Protein AF-A0A1H2R7J7-F1 (afdb_monomer_lite)

Organism: NCBI:txid1630

Structure (mmCIF, N/CA/C/O backbone):
data_AF-A0A1H2R7J7-F1
#
_entry.id   AF-A0A1H2R7J7-F1
#
loop_
_atom_site.group_PDB
_atom_site.id
_atom_site.type_symbol
_atom_site.label_atom_id
_atom_site.label_alt_id
_atom_site.label_comp_id
_atom_site.label_asym_id
_atom_site.label_entity_id
_atom_site.label_seq_id
_atom_site.pdbx_PDB_ins_code
_atom_site.Cartn_x
_atom_site.Cartn_y
_atom_site.Cartn_z
_atom_site.occupancy
_atom_site.B_iso_or_equiv
_atom_site.auth_seq_id
_atom_site.auth_comp_id
_atom_site.auth_asym_id
_atom_site.auth_atom_id
_atom_site.pdbx_PDB_model_num
ATOM 1 N N . MET A 1 1 ? -24.353 29.205 4.893 1.00 37.56 1 MET A N 1
ATOM 2 C CA . MET A 1 1 ? -23.519 28.109 5.424 1.00 37.56 1 MET A CA 1
ATOM 3 C C . MET A 1 1 ? -23.962 26.846 4.715 1.00 37.56 1 MET A C 1
ATOM 5 O O . MET A 1 1 ? -25.082 26.412 4.950 1.00 37.56 1 MET A O 1
ATOM 9 N N . ASN A 1 2 ? -23.151 26.337 3.785 1.00 37.00 2 ASN A N 1
ATOM 10 C CA . ASN A 1 2 ? -23.382 25.017 3.207 1.00 37.00 2 ASN A CA 1
ATOM 11 C C . ASN A 1 2 ? -23.131 24.003 4.321 1.00 37.00 2 ASN A C 1
ATOM 13 O O . ASN A 1 2 ? -21.985 23.757 4.685 1.00 37.00 2 ASN A O 1
ATOM 17 N N . ASN A 1 3 ? -24.202 23.451 4.887 1.00 42.94 3 ASN A N 1
ATOM 18 C CA . ASN A 1 3 ? -24.113 22.184 5.593 1.00 42.94 3 ASN A CA 1
ATOM 19 C C . ASN A 1 3 ? -23.785 21.136 4.524 1.00 42.94 3 ASN A C 1
ATOM 21 O O . ASN A 1 3 ? -24.694 20.519 3.973 1.00 42.94 3 ASN A O 1
ATOM 25 N N . GLN A 1 4 ? -22.499 20.978 4.186 1.00 49.72 4 GLN A N 1
ATOM 26 C CA . GLN A 1 4 ? -22.034 19.718 3.619 1.00 49.72 4 GLN A CA 1
ATOM 27 C C . GLN A 1 4 ? -22.563 18.645 4.572 1.00 49.72 4 GLN A C 1
ATOM 29 O O . GLN A 1 4 ? -22.310 18.702 5.778 1.00 49.72 4 GLN A O 1
ATOM 34 N N . LEU A 1 5 ? -23.411 17.758 4.050 1.00 44.25 5 LEU A N 1
ATOM 35 C CA . LEU A 1 5 ? -23.906 16.590 4.761 1.00 44.25 5 LEU A CA 1
ATOM 36 C C . LEU A 1 5 ? -22.676 15.797 5.209 1.00 44.25 5 LEU A C 1
ATOM 38 O O . LEU A 1 5 ? -22.119 15.015 4.447 1.00 44.25 5 LEU A O 1
ATOM 42 N N . LEU A 1 6 ? -22.219 16.048 6.435 1.00 52.78 6 LEU A N 1
ATOM 43 C CA . LEU A 1 6 ? -21.246 15.211 7.110 1.00 52.78 6 LEU A CA 1
ATOM 44 C C . LEU A 1 6 ? -21.913 13.848 7.244 1.00 52.78 6 LEU A C 1
ATOM 46 O O . LEU A 1 6 ? -22.799 13.657 8.077 1.00 52.78 6 LEU A O 1
ATOM 50 N N . VAL A 1 7 ? -21.540 12.921 6.363 1.00 58.59 7 VAL A N 1
ATOM 51 C CA . VAL A 1 7 ? -21.910 11.518 6.502 1.00 58.59 7 VAL A CA 1
ATOM 52 C C . VAL A 1 7 ? -21.236 11.031 7.778 1.00 58.59 7 VAL A C 1
ATOM 54 O O . VAL A 1 7 ? -20.032 10.781 7.818 1.00 58.59 7 VAL A O 1
ATOM 57 N N . THR A 1 8 ? -22.006 10.966 8.859 1.00 59.19 8 THR A N 1
ATOM 58 C CA . THR A 1 8 ? -21.542 10.407 10.124 1.00 59.19 8 THR A CA 1
ATOM 59 C C . THR A 1 8 ? -21.628 8.894 10.016 1.00 59.19 8 THR A C 1
ATOM 61 O O . THR A 1 8 ? -22.722 8.342 9.920 1.00 59.19 8 THR A O 1
ATOM 64 N N . ILE A 1 9 ? -20.481 8.223 10.009 1.00 71.19 9 ILE A N 1
ATOM 65 C CA . ILE A 1 9 ? -20.406 6.765 9.948 1.00 71.19 9 ILE A CA 1
ATOM 66 C C . ILE A 1 9 ? -20.141 6.184 11.337 1.00 71.19 9 ILE A C 1
ATOM 68 O O . ILE A 1 9 ? -19.302 6.693 12.085 1.00 71.19 9 ILE A O 1
ATOM 72 N N . GLU A 1 10 ? -20.852 5.120 11.712 1.00 79.38 10 GLU A N 1
ATOM 73 C CA . GLU A 1 10 ? -20.544 4.417 12.954 1.00 79.38 10 GLU A CA 1
ATOM 74 C C . GLU A 1 10 ? -19.196 3.695 12.842 1.00 79.38 10 GLU A C 1
ATOM 76 O O . GLU A 1 10 ? -18.812 3.199 11.782 1.00 79.38 10 GLU A O 1
ATOM 81 N N . LYS A 1 11 ? -18.485 3.552 13.969 1.00 75.62 11 LYS A N 1
ATOM 82 C CA . LYS A 1 11 ? -17.180 2.869 14.006 1.00 75.62 11 LYS A CA 1
ATOM 83 C C . LYS A 1 11 ? -17.243 1.449 13.421 1.00 75.62 11 LYS A C 1
ATOM 85 O O . LYS A 1 11 ? -16.293 1.012 12.778 1.00 75.62 11 LYS A O 1
ATOM 90 N N . LYS A 1 12 ? -18.346 0.724 13.647 1.00 81.06 12 LYS A N 1
ATOM 91 C CA . LYS A 1 12 ? -18.543 -0.643 13.135 1.00 81.06 12 LYS A CA 1
ATOM 92 C C . LYS A 1 12 ? -18.668 -0.672 11.606 1.00 81.06 12 LYS A C 1
ATOM 94 O O . LYS A 1 12 ? -18.092 -1.551 10.975 1.00 81.06 12 LYS A O 1
ATOM 99 N N . ASP A 1 13 ? -19.355 0.313 11.032 1.00 80.81 13 ASP A N 1
ATOM 100 C CA . ASP A 1 13 ? -19.592 0.394 9.594 1.00 80.81 13 ASP A CA 1
ATOM 101 C C . ASP A 1 13 ? -18.317 0.857 8.898 1.00 80.81 13 ASP A C 1
ATOM 103 O O . ASP A 1 13 ? -17.900 0.251 7.920 1.00 80.81 13 ASP A O 1
ATOM 107 N N . PHE A 1 14 ? -17.604 1.833 9.471 1.00 79.50 14 PHE A N 1
ATOM 108 C CA . PHE A 1 14 ? -16.276 2.214 8.991 1.00 79.50 14 PHE A CA 1
ATOM 109 C C . PHE A 1 14 ? -15.294 1.039 9.031 1.00 79.50 14 PHE A C 1
ATOM 111 O O . PHE A 1 14 ? -14.559 0.831 8.072 1.00 79.50 14 PHE A O 1
ATOM 118 N N . LYS A 1 15 ? -15.318 0.221 10.096 1.00 74.25 15 LYS A N 1
ATOM 119 C CA . LYS A 1 15 ? -14.521 -1.013 10.157 1.00 74.25 15 LYS A CA 1
ATOM 120 C C . LYS A 1 15 ? -14.827 -1.924 8.974 1.00 74.25 15 LYS A C 1
ATOM 122 O O . LYS A 1 15 ? -13.902 -2.406 8.336 1.00 74.25 15 LYS A O 1
ATOM 127 N N . TYR A 1 16 ? -16.112 -2.148 8.703 1.00 81.50 16 TYR A N 1
ATOM 128 C CA . TYR A 1 16 ? -16.545 -2.954 7.572 1.00 81.50 16 TYR A CA 1
ATOM 129 C C . TYR A 1 16 ? -16.036 -2.357 6.256 1.00 81.50 16 TYR A C 1
ATOM 131 O O . TYR A 1 16 ? -15.354 -3.057 5.524 1.00 81.50 16 TYR A O 1
ATOM 139 N N . PHE A 1 17 ? -16.251 -1.066 5.990 1.00 80.44 17 PHE A N 1
ATOM 140 C CA . PHE A 1 17 ? -15.777 -0.428 4.755 1.00 80.44 17 PHE A CA 1
ATOM 141 C C . PHE A 1 17 ? -14.265 -0.510 4.566 1.00 80.44 17 PHE A C 1
ATOM 143 O O . PHE A 1 17 ? -13.825 -0.800 3.462 1.00 80.44 17 PHE A O 1
ATOM 150 N N . ILE A 1 18 ? -13.476 -0.296 5.619 1.00 77.69 18 ILE A N 1
ATOM 151 C CA . ILE A 1 18 ? -12.018 -0.424 5.534 1.00 77.69 18 ILE A CA 1
ATOM 152 C C . ILE A 1 18 ? -11.604 -1.868 5.272 1.00 77.69 18 ILE A C 1
ATOM 154 O O . ILE A 1 18 ? -10.757 -2.090 4.416 1.00 77.69 18 ILE A O 1
ATOM 158 N N . SER A 1 19 ? -12.212 -2.847 5.950 1.00 74.38 19 SER A N 1
ATOM 159 C CA . SER A 1 19 ? -11.947 -4.262 5.668 1.00 74.38 19 SER A CA 1
ATOM 160 C C . SER A 1 19 ? -12.283 -4.612 4.218 1.00 74.38 19 SER A C 1
ATOM 162 O O . SER A 1 19 ? -11.499 -5.274 3.561 1.00 74.38 19 SER A O 1
ATOM 164 N N . ARG A 1 20 ? -13.394 -4.098 3.681 1.00 76.81 20 ARG A N 1
ATOM 165 C CA . ARG A 1 20 ? -13.774 -4.300 2.275 1.00 76.81 20 ARG A CA 1
ATOM 166 C C . ARG A 1 20 ? -12.822 -3.612 1.305 1.00 76.81 20 ARG A C 1
ATOM 168 O O . ARG A 1 20 ? -12.403 -4.228 0.343 1.00 76.81 20 ARG A O 1
ATOM 175 N N . LEU A 1 21 ? -12.447 -2.363 1.561 1.00 75.00 21 LEU A N 1
ATOM 176 C CA . LEU A 1 21 ? -11.471 -1.647 0.740 1.00 75.00 21 LEU A CA 1
ATOM 177 C C . LEU A 1 21 ? -10.114 -2.369 0.729 1.00 75.00 21 LEU A C 1
ATOM 179 O O . LEU A 1 21 ? -9.447 -2.426 -0.296 1.00 75.00 21 LEU A O 1
ATOM 183 N N . TYR A 1 22 ? -9.709 -2.919 1.871 1.00 72.62 22 TYR A N 1
ATOM 184 C CA . TYR A 1 22 ? -8.479 -3.686 1.983 1.00 72.62 22 TYR A CA 1
ATOM 185 C C . TYR A 1 22 ? -8.557 -5.020 1.231 1.00 72.62 22 TYR A C 1
ATOM 187 O O . TYR A 1 22 ? -7.817 -5.201 0.266 1.00 72.62 22 TYR A O 1
ATOM 195 N N . ASP A 1 23 ? -9.488 -5.893 1.621 1.00 71.88 23 ASP A N 1
ATOM 196 C CA . ASP A 1 23 ? -9.590 -7.261 1.100 1.00 71.88 23 ASP A CA 1
ATOM 197 C C . ASP A 1 23 ? -9.951 -7.291 -0.393 1.00 71.88 23 ASP A C 1
ATOM 199 O O . ASP A 1 23 ? -9.500 -8.158 -1.127 1.00 71.88 23 ASP A O 1
ATOM 203 N N . GLU A 1 24 ? -10.803 -6.371 -0.853 1.00 66.25 24 GLU A N 1
ATOM 204 C CA . GLU A 1 24 ? -11.408 -6.454 -2.190 1.00 66.25 24 GLU A CA 1
ATOM 205 C C . GLU A 1 24 ? -10.828 -5.504 -3.226 1.00 66.25 24 GLU A C 1
ATOM 207 O O . GLU A 1 24 ? -11.197 -5.579 -4.393 1.00 66.25 24 GLU A O 1
ATOM 212 N N . TYR A 1 25 ? -9.987 -4.561 -2.812 1.00 68.75 25 TYR A N 1
ATOM 213 C CA . TYR A 1 25 ? -9.454 -3.565 -3.736 1.00 68.75 25 TYR A CA 1
ATOM 214 C C . TYR A 1 25 ? -7.943 -3.435 -3.623 1.00 68.75 25 TYR A C 1
ATOM 216 O O . TYR A 1 25 ? -7.255 -3.455 -4.639 1.00 68.75 25 TYR A O 1
ATOM 224 N N . PHE A 1 26 ? -7.401 -3.329 -2.407 1.00 80.56 26 PHE A N 1
ATOM 225 C CA . PHE A 1 26 ? -5.955 -3.201 -2.249 1.00 80.56 26 PHE A CA 1
ATOM 226 C C . PHE A 1 26 ? -5.214 -4.498 -2.557 1.00 80.56 26 PHE A C 1
ATOM 228 O O . PHE A 1 26 ? -4.219 -4.442 -3.275 1.00 80.56 26 PHE A O 1
ATOM 235 N N . GLU A 1 27 ? -5.689 -5.643 -2.067 1.00 83.44 27 GLU A N 1
ATOM 236 C CA . GLU A 1 27 ? -5.038 -6.927 -2.347 1.00 83.44 27 GLU A CA 1
ATOM 237 C C . GLU A 1 27 ? -5.046 -7.243 -3.853 1.00 83.44 27 GLU A C 1
ATOM 239 O O . GLU A 1 27 ? -3.994 -7.509 -4.437 1.00 83.44 27 GLU A O 1
ATOM 244 N N . ASP A 1 28 ? -6.196 -7.085 -4.513 1.00 86.62 28 ASP A N 1
ATOM 245 C CA . ASP A 1 28 ? -6.316 -7.272 -5.962 1.00 86.62 28 ASP A CA 1
ATOM 246 C C . ASP A 1 28 ? -5.391 -6.324 -6.742 1.00 86.62 28 ASP A C 1
ATOM 248 O O . ASP A 1 28 ? -4.658 -6.762 -7.631 1.00 86.62 28 ASP A O 1
ATOM 252 N N . TYR A 1 29 ? -5.347 -5.035 -6.380 1.00 88.62 29 TYR A N 1
ATOM 253 C CA . TYR A 1 29 ? -4.487 -4.066 -7.064 1.00 88.62 29 TYR A CA 1
ATOM 254 C C . TYR A 1 29 ? -2.992 -4.340 -6.853 1.00 88.62 29 TYR A C 1
ATOM 256 O O . TYR A 1 29 ? -2.191 -4.104 -7.759 1.00 88.62 29 TYR A O 1
ATOM 264 N N . VAL A 1 30 ? -2.598 -4.880 -5.692 1.00 91.38 30 VAL A N 1
ATOM 265 C CA . VAL A 1 30 ? -1.224 -5.353 -5.467 1.00 91.38 30 VAL A CA 1
ATOM 266 C C . VAL A 1 30 ? -0.883 -6.440 -6.482 1.00 91.38 30 VAL A C 1
ATOM 268 O O . VAL A 1 30 ? 0.141 -6.329 -7.154 1.00 91.38 30 VAL A O 1
ATOM 271 N N . TYR A 1 31 ? -1.737 -7.450 -6.655 1.00 91.56 31 TYR A N 1
ATOM 272 C CA . TYR A 1 31 ? -1.490 -8.509 -7.637 1.00 91.56 31 TYR A CA 1
ATOM 273 C C . TYR A 1 31 ? -1.482 -7.993 -9.078 1.00 91.56 31 TYR A C 1
ATOM 275 O O . TYR A 1 31 ? -0.633 -8.420 -9.862 1.00 91.56 31 TYR A O 1
ATOM 283 N N . GLU A 1 32 ? -2.357 -7.044 -9.424 1.00 92.31 32 GLU A N 1
ATOM 284 C CA . GLU A 1 32 ? -2.329 -6.393 -10.737 1.00 92.31 32 GLU A CA 1
ATOM 285 C C . GLU A 1 32 ? -0.992 -5.688 -10.991 1.00 92.31 32 GLU A C 1
ATOM 287 O O . GLU A 1 32 ? -0.386 -5.895 -12.037 1.00 92.31 32 GLU A O 1
ATOM 292 N N . VAL A 1 33 ? -0.500 -4.897 -10.033 1.00 92.44 33 VAL A N 1
ATOM 293 C CA . VAL A 1 33 ? 0.786 -4.187 -10.139 1.00 92.44 33 VAL A CA 1
ATOM 294 C C . VAL A 1 33 ? 1.972 -5.156 -10.191 1.00 92.44 33 VAL A C 1
ATOM 296 O O . VAL A 1 33 ? 2.960 -4.892 -10.877 1.00 92.44 33 VAL A O 1
ATOM 299 N N . LEU A 1 34 ? 1.905 -6.282 -9.478 1.00 91.50 34 LEU A N 1
ATOM 300 C CA . LEU A 1 34 ? 2.956 -7.302 -9.507 1.00 91.50 34 LEU A CA 1
ATOM 301 C C . LEU A 1 34 ? 3.012 -8.054 -10.842 1.00 91.50 34 LEU A C 1
ATOM 303 O O . LEU A 1 34 ? 4.109 -8.400 -11.286 1.00 91.50 34 LEU A O 1
ATOM 307 N N . GLY A 1 35 ? 1.857 -8.298 -11.466 1.00 91.69 35 GLY A N 1
ATOM 308 C CA . GLY A 1 35 ? 1.735 -8.936 -12.781 1.00 91.69 35 GLY A CA 1
ATOM 309 C C . GLY A 1 35 ? 1.891 -7.984 -13.973 1.00 91.69 35 GLY A C 1
ATOM 310 O O . GLY A 1 35 ? 1.883 -8.433 -15.116 1.00 91.69 35 GLY A O 1
ATOM 311 N N . ASP A 1 36 ? 2.024 -6.684 -13.724 1.00 90.75 36 ASP A N 1
ATOM 312 C CA . ASP A 1 36 ? 2.095 -5.634 -14.738 1.00 90.75 36 ASP A CA 1
ATOM 313 C C . ASP A 1 36 ? 3.516 -5.485 -15.314 1.00 90.75 36 ASP A C 1
ATOM 315 O O . ASP A 1 36 ? 4.308 -4.635 -14.891 1.00 90.75 36 ASP A O 1
ATOM 319 N N . GLU A 1 37 ? 3.854 -6.345 -16.280 1.00 85.69 37 GLU A N 1
ATOM 320 C CA . GLU A 1 37 ? 5.163 -6.346 -16.953 1.00 85.69 37 GLU A CA 1
ATOM 321 C C . GLU A 1 37 ? 5.401 -5.086 -17.806 1.00 85.69 37 GLU A C 1
ATOM 323 O O . GLU A 1 37 ? 6.531 -4.591 -17.872 1.00 85.69 37 GLU A O 1
ATOM 328 N N . ASP A 1 38 ? 4.339 -4.537 -18.402 1.00 88.00 38 ASP A N 1
ATOM 329 C CA . ASP A 1 38 ? 4.391 -3.385 -19.313 1.00 88.00 38 ASP A CA 1
ATOM 330 C C . ASP A 1 38 ? 4.326 -2.024 -18.590 1.00 88.00 38 ASP A C 1
ATOM 332 O O . ASP A 1 38 ? 4.475 -0.970 -19.209 1.00 88.00 38 ASP A O 1
ATOM 336 N N . ASN A 1 39 ? 4.206 -2.034 -17.260 1.00 84.06 39 ASN A N 1
ATOM 337 C CA . ASN A 1 39 ? 4.097 -0.858 -16.397 1.00 84.06 39 ASN A CA 1
ATOM 338 C C . ASN A 1 39 ? 2.856 0.029 -16.660 1.00 84.06 39 ASN A C 1
ATOM 340 O O . ASN A 1 39 ? 2.922 1.250 -16.497 1.00 84.06 39 ASN A O 1
ATOM 344 N N . GLU A 1 40 ? 1.720 -0.563 -17.035 1.00 86.94 40 GLU A N 1
ATOM 345 C C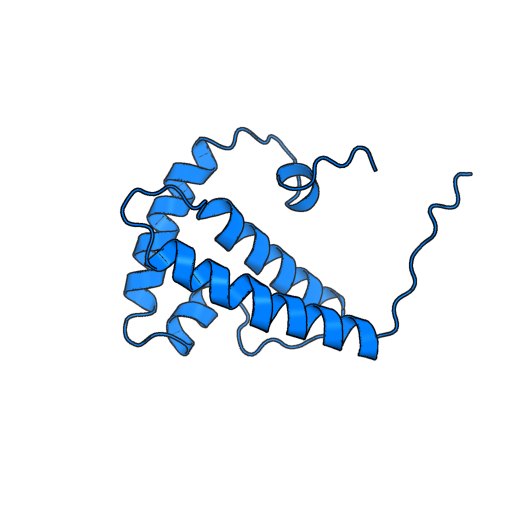A . GLU A 1 40 ? 0.448 0.140 -17.249 1.00 86.94 40 GLU A CA 1
ATOM 346 C C . GLU A 1 40 ? -0.270 0.524 -15.937 1.00 86.94 40 GLU A C 1
ATOM 348 O O . GLU A 1 40 ? -1.069 1.464 -15.908 1.00 86.94 40 GLU A O 1
ATOM 353 N N . LYS A 1 41 ? -0.006 -0.183 -14.831 1.00 90.31 41 LYS A N 1
ATOM 354 C CA . LYS A 1 41 ? -0.666 0.007 -13.527 1.00 90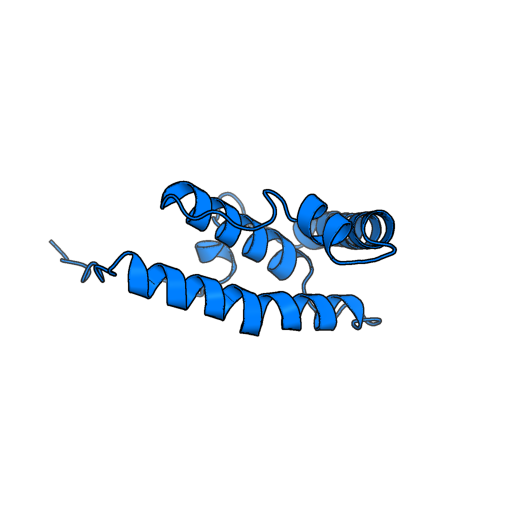.31 41 LYS A CA 1
ATOM 355 C C . LYS A 1 41 ? 0.122 0.951 -12.624 1.00 90.31 41 LYS A C 1
ATOM 357 O O . LYS A 1 41 ? 1.245 0.665 -12.247 1.00 90.31 41 LYS A O 1
ATOM 362 N N . SER A 1 42 ? -0.454 2.070 -12.205 1.00 89.12 42 SER A N 1
ATOM 363 C CA . SER A 1 42 ? 0.278 3.053 -11.393 1.00 89.12 42 SER A CA 1
ATOM 364 C C . SER A 1 42 ? 0.744 2.514 -10.027 1.00 89.12 42 SER A C 1
ATOM 366 O O . SER A 1 42 ? -0.058 2.179 -9.154 1.00 89.12 42 SER A O 1
ATOM 368 N N . VAL A 1 43 ? 2.058 2.528 -9.787 1.00 91.56 43 VAL A N 1
ATOM 369 C CA . VAL A 1 43 ? 2.630 2.219 -8.466 1.00 91.56 43 VAL A CA 1
ATOM 370 C C . VAL A 1 43 ? 2.452 3.399 -7.514 1.00 91.56 43 VAL A C 1
ATOM 372 O O . VAL A 1 43 ? 2.348 3.195 -6.307 1.00 91.56 43 VAL A O 1
ATOM 375 N N . VAL A 1 44 ? 2.348 4.627 -8.032 1.00 90.00 44 VAL A N 1
ATOM 376 C CA . VAL A 1 44 ? 1.993 5.805 -7.221 1.00 90.00 44 VAL A CA 1
ATOM 377 C C . VAL A 1 44 ? 0.598 5.653 -6.624 1.00 90.00 44 VAL A C 1
ATOM 379 O O . VAL A 1 44 ? 0.443 5.860 -5.423 1.00 90.00 44 VAL A O 1
ATOM 382 N N . VAL A 1 45 ? -0.398 5.217 -7.406 1.00 87.31 45 VAL A N 1
ATOM 383 C CA . VAL A 1 45 ? -1.754 4.936 -6.892 1.00 87.31 45 VAL A CA 1
ATOM 384 C C . VAL A 1 45 ? -1.713 3.889 -5.781 1.00 87.31 45 VAL A C 1
ATOM 386 O O . VAL A 1 45 ? -2.343 4.080 -4.740 1.00 87.31 45 VAL A O 1
ATOM 389 N N . LEU A 1 46 ? -0.944 2.811 -5.974 1.00 90.50 46 LEU A N 1
ATOM 390 C CA . LEU A 1 46 ? -0.784 1.763 -4.965 1.00 90.50 46 LEU A CA 1
ATOM 391 C C . LEU A 1 46 ? -0.177 2.327 -3.673 1.00 90.50 46 LEU A C 1
ATOM 393 O O . LEU A 1 46 ? -0.744 2.159 -2.593 1.00 90.50 46 LEU A O 1
ATOM 397 N N . PHE A 1 47 ? 0.968 3.006 -3.781 1.00 91.25 47 PHE A N 1
ATOM 398 C CA . PHE A 1 47 ? 1.723 3.481 -2.624 1.00 91.25 47 PHE A CA 1
ATOM 399 C C . PHE A 1 47 ? 0.974 4.579 -1.870 1.00 91.25 47 PHE A C 1
ATOM 401 O O . PHE A 1 47 ? 0.780 4.490 -0.658 1.00 91.25 47 PHE A O 1
ATOM 408 N N . GLU A 1 48 ? 0.500 5.600 -2.571 1.00 88.25 48 GLU A N 1
ATOM 409 C CA . GLU A 1 48 ? -0.203 6.705 -1.930 1.00 88.25 48 GLU A CA 1
ATOM 410 C C . GLU A 1 48 ? -1.562 6.260 -1.375 1.00 88.25 48 GLU A C 1
ATOM 412 O O . GLU A 1 48 ? -1.936 6.662 -0.273 1.00 88.25 48 GLU A O 1
ATOM 417 N N . GLY A 1 49 ? -2.274 5.368 -2.074 1.00 85.75 49 GLY A N 1
ATOM 418 C CA . GLY A 1 49 ? -3.567 4.855 -1.623 1.00 85.75 49 GLY A CA 1
ATOM 419 C C . GLY A 1 49 ? -3.461 4.007 -0.361 1.00 85.75 49 GLY A C 1
ATOM 420 O O . GLY A 1 49 ? -4.225 4.204 0.589 1.00 85.75 49 GLY A O 1
ATOM 421 N N . MET A 1 50 ? -2.483 3.102 -0.303 1.00 88.62 50 MET A N 1
ATOM 422 C CA . MET A 1 50 ? -2.249 2.304 0.899 1.00 88.62 50 MET A CA 1
ATOM 423 C C . MET A 1 50 ? -1.760 3.170 2.067 1.00 88.62 50 MET A C 1
ATOM 425 O O . MET A 1 50 ? -2.248 2.997 3.185 1.00 88.62 50 MET A O 1
ATOM 429 N N . ASN A 1 51 ? -0.856 4.131 1.835 1.00 89.44 51 ASN A N 1
ATOM 430 C CA . ASN A 1 51 ? -0.408 5.063 2.878 1.00 89.44 51 ASN A CA 1
ATOM 431 C C . ASN A 1 51 ? -1.582 5.881 3.429 1.00 89.44 51 ASN A C 1
ATOM 433 O O . ASN A 1 51 ? -1.763 5.964 4.646 1.00 89.44 51 ASN A O 1
ATOM 437 N N . TYR A 1 52 ? -2.434 6.402 2.543 1.00 86.06 52 TYR A N 1
ATOM 438 C CA . TYR A 1 52 ? -3.650 7.108 2.926 1.00 86.06 52 TYR A CA 1
ATOM 439 C C . TYR A 1 52 ? -4.574 6.232 3.785 1.00 86.06 52 TYR A C 1
ATOM 441 O O . TYR A 1 52 ? -5.060 6.678 4.826 1.00 86.06 52 TYR A O 1
ATOM 449 N N . CYS A 1 53 ? -4.781 4.967 3.403 1.00 84.81 53 CYS A N 1
ATOM 450 C CA . CYS A 1 53 ? -5.588 4.017 4.171 1.00 84.81 53 CYS A CA 1
ATOM 451 C C . CYS A 1 53 ? -4.997 3.741 5.565 1.00 84.81 53 CYS A C 1
ATOM 453 O O . CYS A 1 53 ? -5.721 3.769 6.564 1.00 84.81 53 CYS A O 1
ATOM 455 N N . ILE A 1 54 ? -3.680 3.530 5.652 1.00 87.69 54 ILE A N 1
ATOM 456 C CA . ILE A 1 54 ? -2.961 3.320 6.916 1.00 87.69 54 ILE A CA 1
ATOM 457 C C . ILE A 1 54 ? -3.148 4.525 7.845 1.00 87.69 54 ILE A C 1
ATOM 459 O O . ILE A 1 54 ? -3.487 4.357 9.021 1.00 87.69 54 ILE A O 1
ATOM 463 N N . ASP A 1 55 ? -2.968 5.740 7.331 1.00 87.81 55 ASP A N 1
ATOM 464 C CA . ASP A 1 55 ? -3.113 6.968 8.113 1.00 87.81 55 ASP A CA 1
ATOM 465 C C . ASP A 1 55 ? -4.559 7.199 8.557 1.00 87.81 55 ASP A C 1
ATOM 467 O O . ASP A 1 55 ? -4.810 7.602 9.698 1.00 87.81 55 ASP A O 1
ATOM 471 N N . LEU A 1 56 ? -5.526 6.867 7.700 1.00 84.94 56 LEU A N 1
ATOM 472 C CA . LEU A 1 56 ? -6.942 6.907 8.041 1.00 84.94 56 LEU A CA 1
ATOM 473 C C . LEU A 1 56 ? -7.261 5.918 9.173 1.00 84.94 56 LEU A C 1
ATOM 475 O O . LEU A 1 56 ? -7.896 6.289 10.163 1.00 84.94 56 LEU A O 1
ATOM 479 N N . CYS A 1 57 ? -6.762 4.683 9.086 1.00 83.06 57 CYS A N 1
ATOM 480 C CA . CYS A 1 57 ? -6.925 3.680 10.137 1.00 83.06 57 CYS A CA 1
ATOM 481 C C . CYS A 1 57 ? -6.349 4.166 11.471 1.00 83.06 57 CYS A C 1
ATOM 483 O O . CYS A 1 57 ? -7.055 4.141 12.484 1.00 83.06 57 CYS A O 1
ATOM 485 N N . LYS A 1 58 ? -5.118 4.696 11.463 1.00 86.00 58 LYS A N 1
ATOM 486 C CA . LYS A 1 58 ? -4.467 5.278 12.649 1.00 86.00 58 LYS A CA 1
ATOM 487 C C . LYS A 1 58 ? -5.305 6.407 13.249 1.00 86.00 58 LYS A C 1
ATOM 489 O O . LYS A 1 58 ? -5.585 6.390 14.448 1.00 86.00 58 LYS A O 1
ATOM 494 N N . LYS A 1 59 ? -5.765 7.353 12.422 1.00 85.56 59 LYS A N 1
ATOM 495 C CA . LYS A 1 59 ? -6.573 8.510 12.844 1.00 85.56 59 LYS A CA 1
ATOM 496 C C . LYS A 1 59 ? -7.855 8.106 13.576 1.00 85.56 59 LYS A C 1
ATOM 498 O O . LYS A 1 59 ? -8.241 8.774 14.533 1.00 85.56 59 LYS A O 1
ATOM 503 N N . TYR A 1 60 ? -8.508 7.027 13.150 1.00 81.31 60 TYR A N 1
ATOM 504 C CA . TYR A 1 60 ? -9.766 6.561 13.744 1.00 81.31 60 TYR A CA 1
ATOM 505 C C . TYR A 1 60 ? -9.597 5.401 14.748 1.00 81.31 60 TYR A C 1
ATOM 507 O O . TYR A 1 60 ? -10.587 4.849 15.243 1.00 81.31 60 TYR A O 1
ATOM 515 N N . GLY A 1 61 ? -8.357 5.049 15.106 1.00 79.12 61 GLY A N 1
ATOM 516 C CA . GLY A 1 61 ? -8.055 4.023 16.108 1.00 79.12 61 GLY A CA 1
ATOM 517 C C . GLY A 1 61 ? -8.378 2.599 15.647 1.00 79.12 61 GLY A C 1
ATOM 518 O O . GLY A 1 61 ? -8.863 1.783 16.443 1.00 79.12 61 GLY A O 1
ATOM 519 N N . PHE A 1 62 ? -8.157 2.319 14.363 1.00 78.12 62 PHE A N 1
ATOM 520 C CA . PHE A 1 62 ? -8.169 0.985 13.772 1.00 78.12 62 PHE A CA 1
ATOM 521 C C . PHE A 1 62 ? -6.744 0.466 13.630 1.00 78.12 62 PHE A C 1
ATOM 523 O O . PHE A 1 62 ? -5.827 1.216 13.309 1.00 78.12 62 PHE A O 1
ATOM 530 N N . HIS A 1 63 ? -6.580 -0.829 1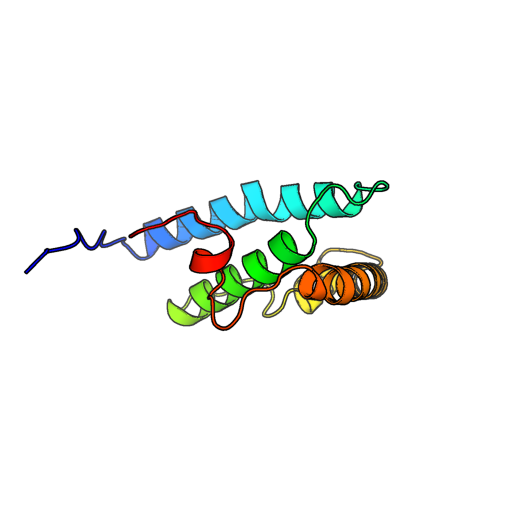3.879 1.00 78.06 63 HIS A N 1
ATOM 531 C CA . HIS A 1 63 ? -5.291 -1.500 13.808 1.00 78.06 63 HIS A CA 1
ATOM 532 C C . HIS A 1 63 ? -5.296 -2.407 12.582 1.00 78.06 63 HIS A C 1
ATOM 534 O O . HIS A 1 63 ? -6.120 -3.320 12.502 1.00 78.06 63 HIS A O 1
ATOM 540 N N . LEU A 1 64 ? -4.405 -2.114 11.641 1.00 81.50 64 LEU A N 1
ATOM 541 C CA . LEU A 1 64 ? -4.050 -3.007 10.543 1.00 81.50 64 LEU A CA 1
ATOM 542 C C . LEU A 1 64 ? -2.964 -3.987 11.030 1.00 81.50 64 LEU A C 1
ATOM 544 O O . LEU A 1 64 ? -2.280 -3.682 12.012 1.00 81.50 64 LEU A O 1
ATOM 548 N N . PRO A 1 65 ? -2.791 -5.153 10.380 1.00 83.31 65 PRO A N 1
ATOM 549 C CA . PRO A 1 65 ? -1.734 -6.105 10.736 1.00 83.31 65 PRO A CA 1
ATOM 550 C C . PRO A 1 65 ? -0.316 -5.603 10.404 1.00 83.31 65 PRO A C 1
ATOM 552 O O . PRO A 1 65 ? 0.657 -6.235 10.797 1.00 83.31 65 PRO A O 1
ATOM 555 N N . PHE A 1 66 ? -0.203 -4.455 9.736 1.00 86.62 66 PHE A N 1
ATOM 556 C CA . PHE A 1 66 ? 1.033 -3.764 9.377 1.00 86.62 66 PHE A CA 1
ATOM 557 C C . PHE A 1 66 ? 0.883 -2.255 9.626 1.00 86.62 66 PHE A C 1
ATOM 559 O O . PHE A 1 66 ? -0.219 -1.703 9.632 1.00 86.62 66 PHE A O 1
ATOM 566 N N . ASN A 1 67 ? 2.003 -1.556 9.796 1.00 87.50 67 ASN A N 1
ATOM 567 C CA . ASN A 1 67 ? 2.056 -0.112 10.049 1.00 87.50 67 ASN A CA 1
ATOM 568 C C . ASN A 1 67 ? 2.598 0.694 8.865 1.00 87.50 67 ASN A C 1
ATOM 570 O O . ASN A 1 67 ? 2.596 1.932 8.914 1.00 87.50 67 ASN A O 1
ATOM 574 N N . SER A 1 68 ? 3.085 -0.003 7.838 1.00 92.38 68 SER A N 1
ATOM 575 C CA . SER A 1 68 ? 3.633 0.555 6.605 1.00 92.38 68 SER A CA 1
ATOM 576 C C . SER A 1 68 ? 3.448 -0.421 5.444 1.00 92.38 68 SER A C 1
ATOM 578 O O . SER A 1 68 ? 3.343 -1.628 5.651 1.00 92.38 68 SER A O 1
ATOM 580 N N . ILE A 1 69 ? 3.488 0.097 4.219 1.00 92.44 69 ILE A N 1
ATOM 581 C CA . ILE A 1 69 ? 3.467 -0.717 2.994 1.00 92.44 69 ILE A CA 1
ATOM 582 C C . ILE A 1 69 ? 4.665 -1.665 2.935 1.00 92.44 69 ILE A C 1
ATOM 584 O O . ILE A 1 69 ? 4.535 -2.812 2.525 1.00 92.44 69 ILE A O 1
ATOM 588 N N . LYS A 1 70 ? 5.841 -1.207 3.384 1.00 95.69 70 LYS A N 1
ATOM 589 C CA . LYS A 1 70 ? 7.031 -2.061 3.466 1.00 95.69 70 LYS A CA 1
ATOM 590 C C . LYS A 1 70 ? 6.780 -3.277 4.357 1.00 95.69 70 LYS A C 1
ATOM 592 O O . LYS A 1 70 ? 7.143 -4.385 3.985 1.00 95.69 70 LYS A O 1
ATOM 597 N N . GLU A 1 71 ? 6.189 -3.051 5.528 1.00 94.62 71 GLU A N 1
ATOM 598 C CA . GLU A 1 71 ? 5.853 -4.123 6.464 1.00 94.62 71 GLU A CA 1
ATOM 599 C C . GLU A 1 71 ? 4.842 -5.090 5.847 1.00 94.62 71 GLU A C 1
ATOM 601 O O . GLU A 1 71 ? 5.118 -6.279 5.870 1.00 94.62 71 GLU A O 1
ATOM 606 N N . TYR A 1 72 ? 3.784 -4.587 5.198 1.00 92.19 72 TYR A N 1
ATOM 607 C CA . TYR A 1 72 ? 2.830 -5.411 4.441 1.00 92.19 72 TYR A CA 1
ATOM 608 C C . TYR A 1 72 ? 3.532 -6.356 3.453 1.00 92.19 72 TYR A C 1
ATOM 610 O O . TYR A 1 72 ? 3.340 -7.567 3.502 1.00 92.19 72 TYR A O 1
ATOM 618 N N . PHE A 1 73 ? 4.416 -5.831 2.596 1.00 94.12 73 PHE A N 1
ATOM 619 C CA . PHE A 1 73 ? 5.109 -6.680 1.626 1.00 94.12 73 PHE A CA 1
ATOM 620 C C . PHE A 1 73 ? 6.006 -7.725 2.295 1.00 94.12 73 PHE A C 1
ATOM 622 O O . PHE A 1 73 ? 6.054 -8.861 1.839 1.00 94.12 73 PHE A O 1
ATOM 629 N N . ILE A 1 74 ? 6.718 -7.358 3.364 1.00 94.88 74 ILE A N 1
ATOM 630 C CA . ILE A 1 74 ? 7.617 -8.273 4.082 1.00 94.88 74 ILE A CA 1
ATOM 631 C C . ILE A 1 74 ? 6.846 -9.371 4.822 1.00 94.88 74 ILE A C 1
ATOM 633 O O . ILE A 1 74 ? 7.364 -10.479 4.947 1.00 94.88 74 ILE A O 1
ATOM 637 N N . THR A 1 75 ? 5.650 -9.083 5.339 1.00 90.75 75 THR A N 1
ATOM 638 C CA . THR A 1 75 ? 4.853 -10.078 6.068 1.00 90.75 75 THR A CA 1
ATOM 639 C C . THR A 1 75 ? 4.113 -11.027 5.139 1.00 90.75 75 THR A C 1
ATOM 641 O O . THR A 1 75 ? 3.983 -12.205 5.474 1.00 90.75 75 THR A O 1
ATOM 644 N N . ASP A 1 76 ? 3.660 -10.534 3.985 1.00 90.06 76 ASP A N 1
ATOM 645 C CA . ASP A 1 76 ? 2.664 -11.241 3.176 1.00 90.06 76 ASP A CA 1
ATOM 646 C C . ASP A 1 76 ? 3.272 -11.947 1.949 1.00 90.06 76 ASP A C 1
ATOM 648 O O . ASP A 1 76 ? 2.618 -12.791 1.338 1.00 90.06 76 ASP A O 1
ATOM 652 N N . PHE A 1 77 ? 4.543 -11.678 1.614 1.00 91.56 77 PHE A N 1
ATOM 653 C CA . PHE A 1 77 ? 5.229 -12.267 0.457 1.00 91.56 77 PHE A CA 1
ATOM 654 C C . PHE A 1 77 ? 6.594 -12.864 0.829 1.00 91.56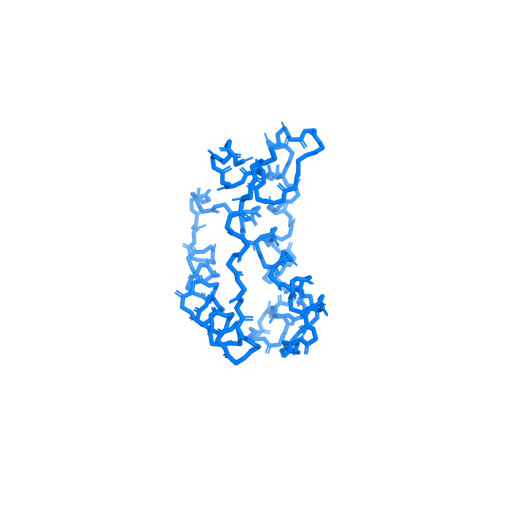 77 PHE A C 1
ATOM 656 O O . PHE A 1 77 ? 7.389 -12.235 1.524 1.00 91.56 77 PHE A O 1
ATOM 663 N N . GLU A 1 78 ? 6.910 -14.051 0.289 1.00 92.62 78 GLU A N 1
ATOM 664 C CA . GLU A 1 78 ? 8.180 -14.764 0.539 1.00 92.62 78 GLU A CA 1
ATOM 665 C C . GLU A 1 78 ? 9.415 -13.915 0.174 1.00 92.62 78 GLU A C 1
ATOM 667 O O . GLU A 1 78 ? 10.353 -13.812 0.963 1.00 92.62 78 GLU A O 1
ATOM 672 N N . ASP A 1 79 ? 9.368 -13.211 -0.963 1.00 94.94 79 ASP A N 1
ATOM 673 C CA . ASP A 1 79 ? 10.405 -12.274 -1.426 1.00 94.94 79 ASP A CA 1
ATOM 674 C C . ASP A 1 79 ? 10.045 -10.799 -1.149 1.00 94.94 79 ASP A C 1
ATOM 676 O O . ASP A 1 79 ? 10.446 -9.883 -1.877 1.00 94.94 79 ASP A O 1
ATOM 680 N N . GLY A 1 80 ? 9.271 -10.545 -0.092 1.00 95.88 80 GLY A N 1
ATOM 681 C CA . GLY A 1 80 ? 8.647 -9.253 0.197 1.00 95.88 80 GLY A CA 1
ATOM 682 C C . GLY A 1 80 ? 9.578 -8.041 0.172 1.00 95.88 80 GLY A C 1
ATOM 683 O O . GLY A 1 80 ? 9.255 -7.012 -0.421 1.00 95.88 80 GLY A O 1
ATOM 684 N N . GLU A 1 81 ? 10.777 -8.152 0.749 1.00 97.12 81 GLU A N 1
ATOM 685 C CA . GLU A 1 81 ? 11.763 -7.060 0.738 1.00 97.12 81 GLU A CA 1
ATOM 686 C C . GLU A 1 81 ? 12.259 -6.748 -0.688 1.00 97.12 81 GLU A C 1
ATOM 688 O O . GLU A 1 81 ? 12.444 -5.583 -1.051 1.00 97.12 81 GLU A O 1
ATOM 693 N N . ILE A 1 82 ? 12.455 -7.772 -1.523 1.00 97.12 82 ILE A N 1
ATOM 694 C CA . ILE A 1 82 ? 12.892 -7.607 -2.916 1.00 97.12 82 ILE A CA 1
ATOM 695 C C . ILE A 1 82 ? 11.771 -6.961 -3.731 1.00 97.12 82 ILE A C 1
ATOM 697 O O . ILE A 1 82 ? 12.021 -5.990 -4.454 1.00 97.12 82 ILE A O 1
ATOM 701 N N . ILE A 1 83 ? 10.543 -7.461 -3.570 1.00 95.75 83 ILE A N 1
ATOM 702 C CA . ILE A 1 83 ? 9.339 -6.935 -4.217 1.00 95.75 83 ILE A CA 1
ATOM 703 C C . ILE A 1 83 ? 9.153 -5.458 -3.866 1.00 95.75 83 ILE A C 1
ATOM 705 O O . ILE A 1 83 ? 9.105 -4.614 -4.764 1.00 95.75 83 ILE A O 1
ATOM 709 N N . TYR A 1 84 ? 9.143 -5.127 -2.572 1.00 96.88 84 TYR A N 1
ATOM 710 C CA . TYR A 1 84 ? 9.004 -3.753 -2.099 1.00 96.88 84 TYR A CA 1
ATOM 711 C C . TYR A 1 84 ? 10.068 -2.840 -2.708 1.00 96.88 84 TYR A C 1
ATOM 713 O O . TYR A 1 84 ? 9.745 -1.780 -3.233 1.00 96.88 84 TYR A O 1
ATOM 721 N N . ASN A 1 85 ? 11.340 -3.245 -2.684 1.00 97.06 85 ASN A N 1
ATOM 722 C CA . ASN A 1 85 ? 12.423 -2.418 -3.213 1.00 97.06 85 ASN A CA 1
ATOM 723 C C . ASN A 1 85 ? 12.312 -2.200 -4.730 1.00 97.06 85 ASN A C 1
ATOM 725 O O . ASN A 1 85 ? 12.680 -1.128 -5.216 1.00 97.06 85 ASN A O 1
ATOM 729 N N . LYS A 1 86 ? 11.817 -3.189 -5.487 1.00 95.31 86 LYS A N 1
ATOM 730 C CA . LYS A 1 86 ? 11.544 -3.046 -6.925 1.00 95.31 86 LYS A CA 1
ATOM 731 C C . LYS A 1 86 ? 10.421 -2.035 -7.161 1.00 95.31 86 LYS A C 1
ATOM 733 O O . LYS A 1 86 ? 10.614 -1.093 -7.928 1.00 95.31 86 LYS A O 1
ATOM 738 N N . LEU A 1 87 ? 9.290 -2.196 -6.474 1.00 95.38 87 LEU A N 1
ATOM 739 C CA . LEU A 1 87 ? 8.148 -1.292 -6.602 1.00 95.38 87 LEU A CA 1
ATOM 740 C C . LEU A 1 87 ? 8.489 0.122 -6.130 1.00 95.38 87 LEU A C 1
ATOM 742 O O . LEU A 1 87 ? 8.181 1.081 -6.819 1.00 95.38 87 LEU A O 1
ATOM 746 N N . TYR A 1 88 ? 9.212 0.271 -5.022 1.00 95.88 88 TYR A N 1
ATOM 747 C CA . TYR A 1 88 ? 9.593 1.580 -4.498 1.00 95.88 88 TYR A CA 1
ATOM 748 C C . TYR A 1 88 ? 10.513 2.358 -5.452 1.00 95.88 88 TYR A C 1
ATOM 750 O O . TYR A 1 88 ? 10.403 3.575 -5.568 1.00 95.88 88 TYR A O 1
ATOM 758 N N . LYS A 1 89 ? 11.399 1.679 -6.192 1.00 94.94 89 LYS A N 1
ATOM 759 C CA . LYS A 1 89 ? 12.175 2.338 -7.256 1.00 94.94 89 LYS A CA 1
ATOM 760 C C . LYS A 1 89 ? 11.266 2.881 -8.356 1.00 94.94 89 LYS A C 1
ATOM 762 O O . LYS A 1 89 ? 11.415 4.040 -8.728 1.00 94.94 89 LYS A O 1
ATOM 767 N N . ARG A 1 90 ? 10.309 2.069 -8.817 1.00 93.38 90 ARG A N 1
ATOM 768 C CA . ARG A 1 90 ? 9.312 2.480 -9.814 1.00 93.38 90 ARG A CA 1
ATOM 769 C C . ARG A 1 90 ? 8.443 3.628 -9.296 1.00 93.38 90 ARG A C 1
ATOM 771 O O . ARG A 1 90 ? 8.266 4.599 -10.015 1.00 93.38 90 ARG A O 1
ATOM 778 N N . TYR A 1 91 ? 8.006 3.575 -8.038 1.00 93.38 91 TYR A N 1
ATOM 779 C CA . TYR A 1 91 ? 7.305 4.664 -7.356 1.00 93.38 91 TYR A CA 1
ATOM 780 C C . TYR A 1 91 ? 8.082 5.982 -7.442 1.00 93.38 91 TYR A C 1
ATOM 782 O O . TYR A 1 91 ? 7.536 6.983 -7.883 1.00 93.38 91 TYR A O 1
ATOM 790 N N . LEU A 1 92 ? 9.371 5.988 -7.082 1.00 91.69 92 LEU A N 1
ATOM 791 C CA . LEU A 1 92 ? 10.194 7.203 -7.110 1.00 91.69 92 LEU A CA 1
ATOM 792 C C . LEU A 1 92 ? 10.416 7.765 -8.520 1.00 91.69 92 LEU A C 1
ATOM 794 O O . LEU A 1 92 ? 10.740 8.943 -8.671 1.00 91.69 92 LEU A O 1
ATOM 798 N N . GLU A 1 93 ? 10.356 6.924 -9.548 1.00 91.31 93 GLU A N 1
ATOM 799 C CA . GLU A 1 93 ? 10.449 7.351 -10.945 1.00 91.31 93 GLU A CA 1
ATOM 800 C C . GLU A 1 93 ? 9.114 7.893 -11.441 1.00 91.31 93 GLU A C 1
ATOM 802 O O . GLU A 1 93 ? 9.076 8.967 -12.040 1.00 91.31 93 GLU A O 1
ATOM 807 N N . GLU A 1 94 ? 8.036 7.177 -11.142 1.00 89.50 94 GLU A N 1
ATOM 808 C CA . GLU A 1 94 ? 6.685 7.525 -11.540 1.00 89.50 94 GLU A CA 1
ATOM 809 C C . GLU A 1 94 ? 6.220 8.809 -10.837 1.00 89.50 94 GLU A C 1
ATOM 811 O O . GLU A 1 94 ? 5.805 9.732 -11.523 1.00 89.50 94 GLU A O 1
ATOM 816 N N . ASP A 1 95 ? 6.396 8.950 -9.519 1.00 86.12 95 ASP A N 1
ATOM 817 C CA . ASP A 1 95 ? 5.972 10.122 -8.726 1.00 86.12 95 ASP A CA 1
ATOM 818 C C . ASP A 1 95 ? 6.573 11.444 -9.241 1.00 86.12 95 ASP A C 1
ATOM 820 O O . ASP A 1 95 ? 5.951 12.497 -9.160 1.00 86.12 95 ASP A O 1
ATOM 824 N N . LYS A 1 96 ? 7.742 11.411 -9.895 1.00 84.94 96 LYS A N 1
ATOM 825 C CA . LYS A 1 96 ? 8.329 12.604 -10.541 1.00 84.94 96 LYS A CA 1
ATOM 826 C C . LYS A 1 96 ? 7.530 13.100 -11.745 1.00 84.94 96 LYS A C 1
ATOM 828 O O . LYS A 1 96 ? 7.619 14.275 -12.093 1.00 84.94 96 LYS A O 1
ATOM 833 N N . ILE A 1 97 ? 6.817 12.202 -12.422 1.00 80.81 97 ILE A N 1
ATOM 834 C CA . ILE A 1 97 ? 5.916 12.521 -13.538 1.00 80.81 97 ILE A CA 1
ATOM 835 C C . ILE A 1 97 ? 4.656 13.195 -12.992 1.00 80.81 97 ILE A C 1
ATOM 837 O O . ILE A 1 97 ? 4.055 14.050 -13.647 1.00 80.81 97 ILE A O 1
ATOM 841 N N . TYR A 1 98 ? 4.286 12.842 -11.763 1.00 69.25 98 TYR A N 1
ATOM 842 C CA . TYR A 1 98 ? 3.164 13.410 -11.052 1.00 69.25 98 TYR A CA 1
ATOM 843 C C . TYR A 1 98 ? 3.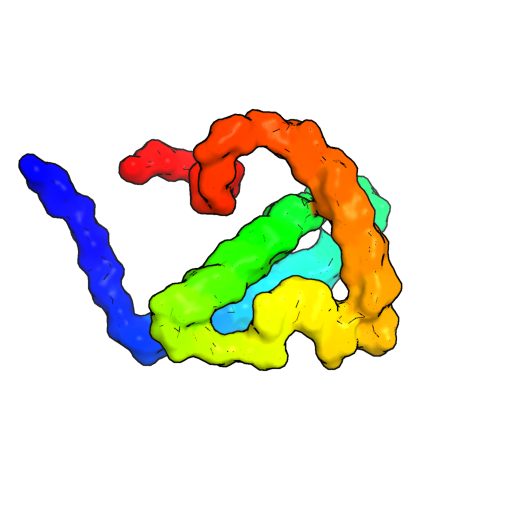547 14.830 -10.570 1.00 69.25 98 TYR A C 1
ATOM 845 O O . TYR A 1 98 ? 4.007 15.048 -9.454 1.00 69.25 98 TYR A O 1
ATOM 853 N N . ASN A 1 99 ? 3.331 15.844 -11.420 1.00 60.62 99 ASN A N 1
ATOM 854 C CA . ASN A 1 99 ? 3.561 17.260 -11.091 1.00 60.62 99 ASN A CA 1
ATOM 855 C C . ASN A 1 99 ? 2.420 17.848 -10.235 1.00 60.62 99 ASN A C 1
ATOM 857 O O . ASN A 1 99 ? 1.619 18.658 -10.707 1.00 60.62 99 ASN A O 1
ATOM 861 N N . TYR A 1 100 ? 2.321 17.410 -8.981 1.00 61.88 100 TYR A N 1
ATOM 862 C CA . TYR A 1 100 ? 1.274 17.838 -8.051 1.00 61.88 100 TYR A CA 1
ATOM 863 C C . TYR A 1 100 ? 1.886 18.677 -6.933 1.00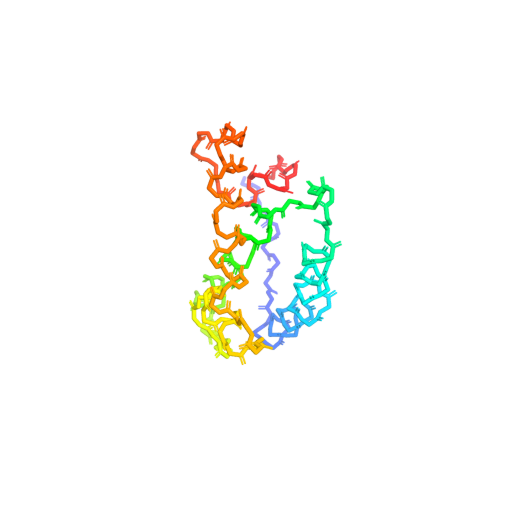 61.88 100 TYR A C 1
ATOM 865 O O . TYR A 1 100 ? 2.116 18.194 -5.824 1.00 61.88 100 TYR A O 1
ATOM 873 N N . GLU A 1 101 ? 2.148 19.955 -7.205 1.00 59.59 101 GLU A N 1
ATOM 874 C CA . GLU A 1 101 ? 2.487 20.889 -6.131 1.00 59.59 101 GLU A CA 1
ATOM 875 C C . GLU A 1 101 ? 1.329 20.945 -5.116 1.00 59.59 101 GLU A C 1
ATOM 877 O O . GLU A 1 101 ? 0.215 21.354 -5.439 1.00 59.59 101 GLU A O 1
ATOM 882 N N . ASN A 1 102 ? 1.615 20.536 -3.875 1.00 61.31 102 ASN A N 1
ATOM 883 C CA . ASN A 1 102 ? 0.778 20.724 -2.683 1.00 61.31 102 ASN A CA 1
ATOM 884 C C . ASN A 1 102 ? -0.610 20.050 -2.661 1.00 61.31 102 ASN A C 1
ATOM 886 O O . ASN A 1 102 ? -1.462 20.506 -1.903 1.00 61.31 102 ASN A O 1
ATOM 890 N N . LYS A 1 103 ? -0.841 18.972 -3.424 1.00 68.44 103 LYS A N 1
ATOM 891 C CA . LYS A 1 103 ? -2.111 18.216 -3.374 1.00 68.44 103 LYS A CA 1
ATOM 892 C C . LYS A 1 103 ? -2.026 16.946 -2.521 1.00 68.44 103 LYS A C 1
ATOM 894 O O . LYS A 1 103 ? -1.043 16.206 -2.642 1.00 68.44 103 LYS A O 1
ATOM 899 N N . ASP A 1 104 ? -3.047 16.681 -1.702 1.00 69.50 104 ASP A N 1
ATOM 900 C CA . ASP A 1 104 ? -3.227 15.429 -0.945 1.00 69.50 104 ASP A CA 1
ATOM 901 C C . ASP A 1 104 ? -3.675 14.259 -1.851 1.00 69.50 104 ASP A C 1
ATOM 903 O O . ASP A 1 104 ? -4.054 14.463 -3.003 1.00 69.50 104 ASP A O 1
ATOM 907 N N . PHE A 1 105 ? -3.610 13.011 -1.365 1.00 73.06 105 PHE A N 1
ATOM 908 C CA . PHE A 1 105 ? -3.994 11.822 -2.147 1.00 73.06 105 PHE A CA 1
ATOM 909 C C . PHE A 1 105 ? -5.396 11.930 -2.772 1.00 73.06 105 PHE A C 1
ATOM 911 O O . PHE A 1 105 ? -5.585 11.576 -3.934 1.00 73.06 105 PHE A O 1
ATOM 918 N N . ARG A 1 106 ? -6.385 12.465 -2.048 1.00 70.25 106 ARG A N 1
ATOM 919 C CA . ARG A 1 106 ? -7.735 12.636 -2.599 1.00 70.25 106 ARG A CA 1
ATOM 920 C C . ARG A 1 106 ? -7.710 13.681 -3.706 1.00 70.25 106 ARG A C 1
ATOM 922 O O . ARG A 1 106 ? -8.207 13.419 -4.791 1.00 70.25 106 ARG A O 1
ATOM 929 N N . GLU A 1 107 ? -7.050 14.810 -3.493 1.00 69.81 107 GLU A N 1
ATOM 930 C CA . GLU A 1 107 ? -6.911 15.865 -4.506 1.00 69.81 107 GLU A CA 1
ATOM 931 C C . GLU A 1 107 ? -6.119 15.420 -5.754 1.00 69.81 107 GLU A C 1
ATOM 933 O O . GLU A 1 107 ? -6.243 16.030 -6.820 1.00 69.81 107 GLU A O 1
ATOM 938 N N . ARG A 1 108 ? -5.286 14.377 -5.633 1.00 70.69 108 ARG A N 1
ATOM 939 C CA . ARG A 1 108 ? -4.531 13.767 -6.741 1.00 70.69 108 ARG A CA 1
ATOM 940 C C . ARG A 1 108 ? -5.358 12.767 -7.553 1.00 70.69 108 ARG A C 1
ATOM 942 O O . ARG A 1 108 ? -5.174 12.702 -8.766 1.00 70.69 108 ARG A O 1
ATOM 949 N N . PHE A 1 109 ? -6.233 11.998 -6.899 1.00 69.44 109 PHE A N 1
ATOM 950 C CA . PHE A 1 109 ? -6.865 10.806 -7.490 1.00 69.44 109 PHE A CA 1
ATOM 951 C C . PHE A 1 109 ? -8.399 10.822 -7.506 1.00 69.44 109 PHE A C 1
ATOM 953 O O . PHE A 1 109 ? -9.016 9.925 -8.078 1.00 69.44 109 PHE A O 1
ATOM 960 N N . THR A 1 110 ? -9.025 11.852 -6.943 1.00 60.81 110 THR A N 1
ATOM 961 C CA . THR A 1 110 ? -10.452 12.141 -7.116 1.00 60.81 110 THR A CA 1
ATOM 962 C C . THR A 1 110 ? -10.595 13.467 -7.861 1.00 60.81 110 THR A C 1
ATOM 964 O O . THR A 1 110 ? -9.932 14.446 -7.525 1.00 60.81 110 THR A O 1
ATOM 967 N N . ASN A 1 111 ? -11.430 13.502 -8.905 1.00 48.19 111 ASN A N 1
ATOM 968 C CA . ASN A 1 111 ? -11.742 14.710 -9.691 1.00 48.19 111 ASN A CA 1
ATOM 969 C C . ASN A 1 111 ? -12.680 15.659 -8.923 1.00 48.19 111 ASN A C 1
ATOM 971 O O . ASN A 1 111 ? -13.630 16.209 -9.477 1.00 48.19 111 ASN A O 1
ATOM 975 N N . ASP A 1 112 ? -12.437 15.825 -7.633 1.00 42.44 112 ASP A N 1
ATOM 976 C CA . ASP A 1 112 ? -13.413 16.397 -6.730 1.00 42.44 112 ASP A CA 1
ATOM 977 C C . ASP A 1 112 ? -13.123 17.884 -6.512 1.00 42.44 112 ASP A C 1
ATOM 979 O O . ASP A 1 112 ? -12.411 18.305 -5.601 1.00 42.44 112 ASP A O 1
ATOM 983 N N . GLU A 1 113 ? -13.751 18.694 -7.368 1.00 33.84 113 GLU A N 1
ATOM 984 C CA . GLU A 1 113 ? -14.408 19.925 -6.923 1.00 33.84 113 GLU A CA 1
ATOM 985 C C . GLU A 1 113 ? -15.466 19.551 -5.855 1.00 33.84 113 GLU A C 1
ATOM 987 O O . GLU A 1 113 ? -16.653 19.432 -6.160 1.00 33.84 113 GLU A O 1
ATOM 992 N N . LEU A 1 114 ? -15.037 19.289 -4.613 1.00 36.41 114 LEU A N 1
ATOM 993 C CA . LEU A 1 114 ? -15.914 19.052 -3.450 1.00 36.41 114 LEU A CA 1
ATOM 994 C C . LEU A 1 114 ? -16.111 20.312 -2.595 1.00 36.41 114 LEU A C 1
ATOM 996 O O . LEU A 1 114 ? -15.110 21.004 -2.303 1.00 36.41 114 LEU A O 1
#

Foldseek 3Di:
DPPPPPPDDDPVVVVVVLVCCVPPPLVVLLVVCVPCPVRPRDLLLNQQVVLVSLVVCVVSVHDDPDNHPLRVQVVPDPCSNVSCVVSVVVNVVVVVVVPDPPDHSCRSPPPDPD

pLDDT: mean 80.11, std 15.3, range [33.84, 97.12]

Sequence (114 aa):
MNNQLLVTIEKKDFKYFISRLYDEYFEDYVYEVLGDEDNEKSVVVLFEGMNYCIDLCKKYGFHLPFNSIKEYFITDFEDGEIIYNKLYKRYLEEDKIYNYENKDFRERFTNDEL

Radius of gyration: 15.74 Å; chains: 1; bounding box: 37×43×35 Å

Secondary structure (DSSP, 8-state):
----------HHHHHHHHHHHIIIIIHHHHHHHHH-TT--S-HHHHHHHHHHHHHHHHHTT---S-SSHHHHHHHH-TTHHHHHHHHHHHHHHHTTT---TT--HHHHHS----